Protein 1JOS (pdb70)

Foldseek 3Di:
DQVVVFVLCLVQLQVVQQPPDDDVQFAGKGWDGKGADPVNAEIETEIHTPHDPDPVSVVVSQVVCVVCQVVSQVSSCVVVVDPHRHRYHYHYDPDDDDPD

Structure (mmCIF, N/CA/C/O backbone):
data_1JOS
#
_entry.id   1JOS
#
_cell.length_a   46.230
_cell.length_b   48.090
_cell.length_c   57.960
_cell.angle_alpha   90.00
_cell.angle_beta   90.00
_cell.angle_gamma   90.00
#
_symmetry.space_group_name_H-M   'P 21 21 21'
#
loop_
_entity.id
_entity.type
_entity.pdbx_description
1 polymer 'RIBOSOME-BINDING FACTOR A'
2 water water
#
loop_
_atom_site.group_PDB
_atom_site.id
_atom_site.type_symbol
_atom_site.label_atom_id
_atom_site.label_alt_id
_atom_site.label_comp_id
_atom_site.label_asym_id
_atom_site.label_entity_id
_atom_site.label_seq_id
_atom_site.pdbx_PDB_ins_code
_atom_site.Cartn_x
_atom_site.Cartn_y
_atom_site.Cartn_z
_atom_site.occupancy
_atom_site.B_iso_or_equiv
_atom_site.auth_seq_id
_atom_site.auth_comp_id
_atom_site.auth_asym_id
_atom_site.auth_atom_id
_atom_site.pdbx_PDB_model_num
ATOM 1 N N . ARG A 1 7 ? 59.098 26.450 9.695 1.00 35.81 7 ARG A N 1
ATOM 2 C CA . ARG A 1 7 ? 58.232 27.655 9.815 1.00 36.97 7 ARG A CA 1
ATOM 3 C C . ARG A 1 7 ? 56.835 27.219 10.243 1.00 35.44 7 ARG A C 1
ATOM 4 O O . ARG A 1 7 ? 55.901 28.039 10.327 1.00 35.58 7 ARG A O 1
ATOM 12 N N . SER A 1 8 ? 56.690 25.921 10.503 1.00 33.95 8 SER A N 1
ATOM 13 C CA . SER A 1 8 ? 55.402 25.383 10.913 1.00 31.73 8 SER A CA 1
ATOM 14 C C . SER A 1 8 ? 55.040 25.874 12.299 1.00 29.32 8 SER A C 1
ATOM 15 O O . SER A 1 8 ? 53.884 25.848 12.681 1.00 30.44 8 SER A O 1
ATOM 18 N N . ASP A 1 9 ? 56.025 26.341 13.051 1.00 27.98 9 ASP A N 1
ATOM 19 C CA . ASP A 1 9 ? 55.765 26.833 14.406 1.00 25.16 9 ASP A CA 1
ATOM 20 C C . ASP A 1 9 ? 54.911 28.082 14.418 1.00 22.08 9 ASP A C 1
ATOM 21 O O . ASP A 1 9 ? 54.050 28.230 15.274 1.00 21.78 9 ASP A O 1
ATOM 26 N N . ARG A 1 10 ? 55.166 28.981 13.472 1.00 19.49 10 ARG A N 1
ATOM 27 C CA . ARG A 1 10 ? 54.425 30.223 13.396 1.00 17.22 10 ARG A CA 1
ATOM 28 C C . ARG A 1 10 ? 53.012 29.923 12.992 1.00 17.27 10 ARG A C 1
ATOM 29 O O . ARG A 1 10 ? 52.090 30.516 13.541 1.00 17.59 10 ARG A O 1
ATOM 37 N N . VAL A 1 11 ? 52.835 29.023 12.030 1.00 13.63 11 VAL A N 1
ATOM 38 C CA . VAL A 1 11 ? 51.472 28.690 11.597 1.00 15.48 11 VAL A CA 1
ATOM 39 C C . VAL A 1 11 ? 50.722 27.955 12.697 1.00 15.87 11 VAL A C 1
ATOM 40 O O . VAL A 1 11 ? 49.581 28.293 13.011 1.00 17.87 11 VAL A O 1
ATOM 44 N N . ALA A 1 12 ? 51.383 26.986 13.315 1.00 16.91 12 ALA A N 1
ATOM 45 C CA . ALA A 1 12 ? 50.764 26.244 14.410 1.00 15.26 12 ALA A CA 1
ATOM 46 C C . ALA A 1 12 ? 50.389 27.220 15.543 1.00 15.13 12 ALA A C 1
ATOM 47 O O . ALA A 1 12 ? 49.296 27.190 16.061 1.00 14.35 12 ALA A O 1
ATOM 49 N N . GLN A 1 13 ? 51.291 28.104 15.928 1.00 13.67 13 GLN A N 1
ATOM 50 C CA . GLN A 1 13 ? 50.986 29.074 16.983 1.00 15.50 13 GLN A CA 1
ATOM 51 C C . GLN A 1 13 ? 49.810 29.977 16.583 1.00 14.82 13 GLN A C 1
ATOM 52 O O . GLN A 1 13 ? 48.944 30.273 17.393 1.00 16.59 13 GLN A O 1
ATOM 58 N N . GLU A 1 14 ? 49.791 30.435 15.342 1.00 15.29 14 GLU A N 1
ATOM 59 C CA . GLU A 1 14 ? 48.695 31.296 14.878 1.00 13.93 14 GLU A CA 1
ATOM 60 C C . GLU A 1 14 ? 47.362 30.543 14.833 1.00 14.11 14 GLU A C 1
ATOM 61 O O . GLU A 1 14 ? 46.305 31.076 15.204 1.00 12.38 14 GLU A O 1
ATOM 67 N N . ILE A 1 15 ? 47.402 29.289 14.407 1.00 13.54 15 ILE A N 1
ATOM 68 C CA . ILE A 1 15 ? 46.180 28.518 14.319 1.00 10.86 15 ILE A CA 1
ATOM 69 C C . ILE A 1 15 ? 45.648 28.209 15.712 1.00 11.46 15 ILE A C 1
ATOM 70 O O . ILE A 1 15 ? 44.440 28.122 15.927 1.00 13.01 15 ILE A O 1
ATOM 75 N N . GLN A 1 16 ? 46.540 28.037 16.667 1.00 11.50 16 GLN A N 1
ATOM 76 C CA . GLN A 1 16 ? 46.093 27.705 18.001 1.00 12.29 16 GLN A CA 1
ATOM 77 C C . GLN A 1 16 ? 45.352 28.907 18.536 1.00 14.11 16 GLN A C 1
ATOM 78 O O . GLN A 1 16 ? 44.259 28.771 19.094 1.00 14.74 16 GLN A O 1
ATOM 84 N N . LYS A 1 17 ? 45.920 30.085 18.294 1.00 13.31 17 LYS A N 1
ATOM 85 C CA . LYS A 1 17 ? 45.307 31.321 18.752 1.00 15.23 17 LYS A CA 1
ATOM 86 C C . LYS A 1 17 ? 43.926 31.509 18.150 1.00 12.99 17 LYS A C 1
ATOM 87 O O . LYS A 1 17 ? 42.937 31.704 18.856 1.00 14.95 17 LYS A O 1
ATOM 93 N N . GLU A 1 18 ? 43.869 31.414 16.833 1.00 13.81 18 GLU A N 1
ATOM 94 C CA . GLU A 1 18 ? 42.637 31.655 16.093 1.00 13.57 18 GLU A CA 1
ATOM 95 C C . GLU A 1 18 ? 41.601 30.578 16.149 1.00 13.89 18 GLU A C 1
ATOM 96 O O . GLU A 1 18 ? 40.406 30.891 16.192 1.00 11.72 18 GLU A O 1
ATOM 102 N N . ILE A 1 19 ? 42.021 29.313 16.146 1.00 12.81 19 ILE A N 1
ATOM 103 C CA . ILE A 1 19 ? 41.016 28.260 16.211 1.00 12.00 19 ILE A CA 1
ATOM 104 C C . ILE A 1 19 ? 40.366 28.188 17.608 1.00 11.98 19 ILE A C 1
ATOM 105 O O . ILE A 1 19 ? 39.221 27.776 17.754 1.00 13.65 19 ILE A O 1
ATOM 110 N N . ALA A 1 20 ? 41.072 28.657 18.625 1.00 13.65 20 ALA A N 1
ATOM 111 C CA . ALA A 1 20 ? 40.557 28.709 19.998 1.00 12.91 20 ALA A CA 1
ATOM 112 C C . ALA A 1 20 ? 39.318 29.601 20.017 1.00 12.29 20 ALA A C 1
ATOM 113 O O . ALA A 1 20 ? 38.263 29.230 20.545 1.00 11.95 20 ALA A O 1
ATOM 115 N N . VAL A 1 21 ? 39.467 30.790 19.450 1.00 12.58 21 VAL A N 1
ATOM 116 C CA . VAL A 1 21 ? 38.385 31.769 19.365 1.00 12.33 21 VAL A CA 1
ATOM 117 C C . VAL A 1 21 ? 37.156 31.255 18.612 1.00 11.61 21 VAL A C 1
ATOM 118 O O . VAL A 1 21 ? 36.039 31.450 19.059 1.00 10.55 21 VAL A O 1
ATOM 122 N N . ILE A 1 22 ? 37.392 30.612 17.477 1.00 11.07 22 ILE A N 1
ATOM 123 C CA . ILE A 1 22 ? 36.355 30.059 16.608 1.00 10.21 22 ILE A CA 1
A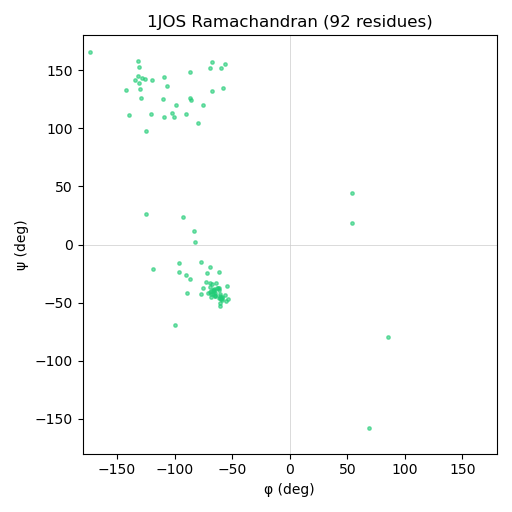TOM 124 C C . ILE A 1 22 ? 35.624 28.950 17.329 1.00 10.83 22 ILE A C 1
ATOM 125 O O . ILE A 1 22 ? 34.402 28.877 17.303 1.00 12.63 22 ILE A O 1
ATOM 130 N N . LEU A 1 23 ? 36.379 28.088 17.986 1.00 11.52 23 LEU A N 1
ATOM 131 C CA . LEU A 1 23 ? 35.753 26.961 18.676 1.00 12.57 23 LEU A CA 1
ATOM 132 C C . LEU A 1 23 ? 34.915 27.382 19.852 1.00 13.02 23 LEU A C 1
ATOM 133 O O . LEU A 1 23 ? 33.905 26.748 20.147 1.00 15.70 23 LEU A O 1
ATOM 138 N N . GLN A 1 24 ? 35.325 28.443 20.538 1.00 15.76 24 GLN A N 1
ATOM 139 C CA . GLN A 1 24 ? 34.577 28.924 21.693 1.00 16.74 24 GLN A CA 1
ATOM 140 C C . GLN A 1 24 ? 33.282 29.595 21.283 1.00 17.44 24 GLN A C 1
ATOM 141 O O . GLN A 1 24 ? 32.276 29.563 21.992 1.00 17.36 24 GLN A O 1
ATOM 147 N N . ARG A 1 25 ? 33.321 30.218 20.121 1.00 17.59 25 ARG A N 1
ATOM 148 C CA . ARG A 1 25 ? 32.156 30.922 19.620 1.00 18.82 25 ARG A CA 1
ATOM 149 C C . ARG A 1 25 ? 31.225 30.053 18.795 1.00 18.66 25 ARG A C 1
ATOM 150 O O . ARG A 1 25 ? 29.998 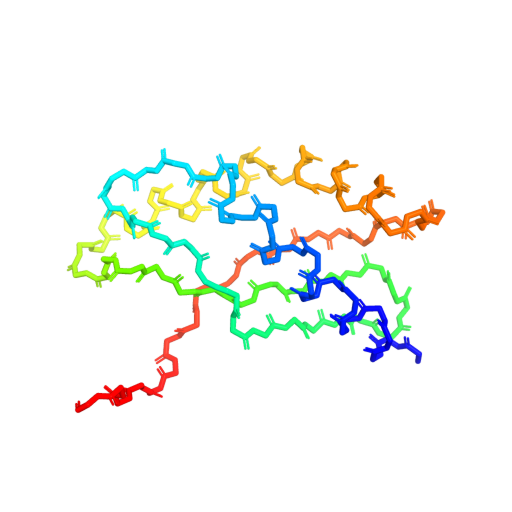30.131 18.942 1.00 18.50 25 ARG A O 1
ATOM 158 N N . GLU A 1 26 ? 31.789 29.206 17.945 1.00 15.53 26 GLU A N 1
ATOM 159 C CA . GLU A 1 26 ? 30.932 28.440 17.048 1.00 15.48 26 GLU A CA 1
ATOM 160 C C . GLU A 1 26 ? 30.362 27.131 17.534 1.00 15.45 26 GLU A C 1
ATOM 161 O O . GLU A 1 26 ? 29.279 26.736 17.094 1.00 15.37 26 GLU A O 1
ATOM 167 N N . VAL A 1 27 ? 31.079 26.450 18.415 1.00 14.19 27 VAL A N 1
ATOM 168 C CA . VAL A 1 27 ? 30.611 25.158 18.863 1.00 15.93 27 VAL A CA 1
ATOM 169 C C . VAL A 1 27 ? 29.738 25.318 20.072 1.00 17.01 27 VAL A C 1
ATOM 170 O O . VAL A 1 27 ? 30.206 25.696 21.126 1.00 17.55 27 VAL A O 1
ATOM 174 N N . LYS A 1 28 ? 28.455 25.026 19.905 1.00 19.19 28 LYS A N 1
ATOM 175 C CA . LYS A 1 28 ? 27.521 25.109 20.998 1.00 20.20 28 LYS A CA 1
ATOM 176 C C . LYS A 1 28 ? 26.820 23.755 21.139 1.00 20.78 28 LYS A C 1
ATOM 177 O O . LYS A 1 28 ? 25.863 23.456 20.422 1.00 19.27 28 LYS A O 1
ATOM 183 N N . ASP A 1 29 ? 27.308 22.942 22.066 1.00 19.35 29 ASP A N 1
ATOM 184 C CA . ASP A 1 29 ? 26.715 21.640 22.353 1.00 18.16 29 ASP A CA 1
ATOM 185 C C . ASP A 1 29 ? 26.776 21.513 23.882 1.00 18.81 29 ASP A C 1
ATOM 186 O O . ASP A 1 29 ? 27.861 21.443 24.460 1.00 18.31 29 ASP A O 1
ATOM 191 N N . PRO A 1 30 ? 25.614 21.533 24.559 1.00 16.88 30 PRO A N 1
ATOM 192 C CA . PRO A 1 30 ? 25.561 21.420 26.017 1.00 15.38 30 PRO A CA 1
ATOM 193 C C . PRO A 1 30 ? 26.106 20.138 26.584 1.00 13.56 30 PRO A C 1
ATOM 194 O O . PRO A 1 30 ? 26.475 20.097 27.786 1.00 11.96 30 PRO A O 1
ATOM 198 N N . ARG A 1 31 ? 26.129 19.069 25.775 1.00 10.42 31 ARG A N 1
ATOM 199 C CA . ARG A 1 31 ? 26.688 17.844 26.328 1.00 10.56 31 ARG A CA 1
ATOM 200 C C . ARG A 1 31 ? 28.197 17.850 26.381 1.00 10.51 31 ARG A C 1
ATOM 201 O O . ARG A 1 31 ? 28.790 16.982 27.010 1.00 12.15 31 ARG A O 1
ATOM 209 N N . ILE A 1 32 ? 28.832 18.762 25.686 1.00 9.70 32 ILE A N 1
ATOM 210 C CA . ILE A 1 32 ? 30.298 18.768 25.779 1.00 8.51 32 ILE A CA 1
ATOM 211 C C . ILE A 1 32 ? 30.812 20.082 26.356 1.00 8.99 32 ILE A C 1
ATOM 212 O O . ILE A 1 32 ? 31.900 20.164 26.900 1.00 8.89 32 ILE A O 1
ATOM 217 N N . GLY A 1 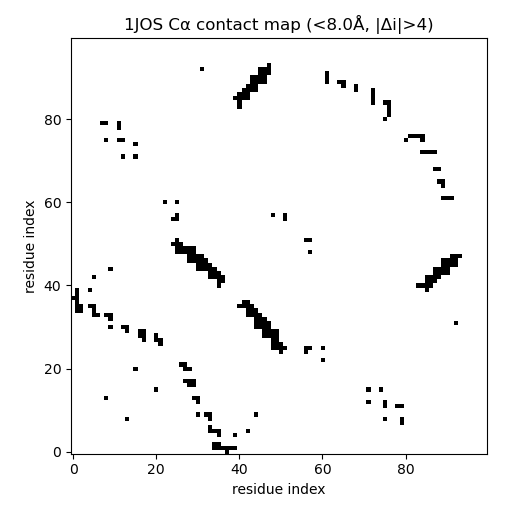33 ? 30.001 21.119 26.267 1.00 9.32 33 GLY A N 1
ATOM 218 C CA . GLY A 1 33 ? 30.434 22.384 26.791 1.00 9.44 33 GLY A CA 1
ATOM 219 C C . GLY A 1 33 ? 31.559 23.012 25.996 1.00 10.71 33 GLY A C 1
ATOM 220 O O . GLY A 1 33 ? 31.756 22.685 24.818 1.00 12.41 33 GLY A O 1
ATOM 221 N N . MET A 1 34 ? 32.306 23.903 26.633 1.00 11.40 34 MET A N 1
ATOM 222 C CA . MET A 1 34 ? 33.370 24.589 25.944 1.00 11.45 34 MET A CA 1
ATOM 223 C C . MET A 1 34 ? 34.384 23.655 25.373 1.00 9.94 34 MET A C 1
ATOM 224 O O . MET A 1 34 ? 34.820 22.720 26.047 1.00 8.88 34 MET A O 1
ATOM 229 N N . VAL A 1 35 ? 34.756 23.921 24.130 1.00 8.55 35 VAL A N 1
ATOM 230 C CA . VAL A 1 35 ? 35.786 23.123 23.478 1.00 8.91 35 VAL A CA 1
ATOM 231 C C . VAL A 1 35 ? 37.070 23.942 23.625 1.00 11.10 35 VAL A C 1
ATOM 232 O O . VAL A 1 35 ? 37.153 25.087 23.202 1.00 10.52 35 VAL A O 1
ATOM 236 N N . THR A 1 36 ? 38.048 23.348 24.290 1.00 10.24 36 THR A N 1
ATOM 237 C CA . THR A 1 36 ? 39.325 23.981 24.537 1.00 10.90 36 THR A CA 1
ATOM 238 C C . THR A 1 36 ? 40.398 23.411 23.634 1.00 10.26 36 THR A C 1
ATOM 239 O O . THR A 1 36 ? 40.388 22.224 23.332 1.00 9.86 36 THR A O 1
ATOM 243 N N A VAL A 1 37 ? 41.329 24.255 23.190 0.50 9.95 37 VAL A N 1
ATOM 244 N N B VAL A 1 37 ? 41.334 24.255 23.201 0.50 9.41 37 VAL A N 1
ATOM 245 C CA A VAL A 1 37 ? 42.387 23.771 22.309 0.50 10.04 37 VAL A CA 1
ATOM 246 C CA B VAL A 1 37 ? 42.393 23.786 22.315 0.50 9.03 37 VAL A CA 1
ATOM 247 C C A VAL A 1 37 ? 43.638 23.624 23.130 0.50 10.59 37 VAL A C 1
ATOM 248 C C B VAL A 1 37 ? 43.633 23.622 23.144 0.50 10.05 37 VAL A C 1
ATOM 249 O O A VAL A 1 37 ? 44.125 24.597 23.683 0.50 11.08 37 VAL A O 1
ATOM 250 O O B VAL A 1 37 ? 44.115 24.589 23.710 0.50 10.60 37 VAL A O 1
ATOM 257 N N . SER A 1 38 ? 44.156 22.403 23.232 1.00 10.12 38 SER A N 1
ATOM 258 C CA . SER A 1 38 ? 45.342 22.192 24.043 1.00 11.78 38 SER A CA 1
ATOM 259 C C . SER A 1 38 ? 46.650 22.354 23.351 1.00 13.50 38 SER A C 1
ATOM 260 O O . SER A 1 38 ? 47.658 22.659 23.993 1.00 14.35 38 SER A O 1
ATOM 263 N N . ASP A 1 39 ? 46.638 22.139 22.045 1.00 13.13 39 ASP A N 1
ATOM 264 C CA . ASP A 1 39 ? 47.835 22.276 21.236 1.00 11.51 39 ASP A CA 1
ATOM 265 C C . ASP A 1 39 ? 47.483 22.117 19.773 1.00 10.04 39 ASP A C 1
ATOM 266 O O . ASP A 1 39 ? 46.385 21.689 19.425 1.00 8.93 39 ASP A O 1
ATOM 271 N N . VAL A 1 40 ? 48.430 22.517 18.920 1.00 10.15 40 VAL A N 1
ATOM 272 C CA . VAL A 1 40 ? 48.295 22.424 17.491 1.00 9.44 40 VAL A CA 1
ATOM 273 C C . VAL A 1 40 ? 49.657 22.053 16.940 1.00 10.56 40 VAL A C 1
ATOM 274 O O . VAL A 1 40 ? 50.675 22.614 17.374 1.00 11.89 40 VAL A O 1
ATOM 278 N N . GLU A 1 41 ? 49.663 21.070 16.052 1.00 10.26 41 GLU A N 1
ATOM 279 C CA . GLU A 1 41 ? 50.880 20.647 15.383 1.00 12.41 41 GLU A CA 1
ATOM 280 C C . GLU A 1 41 ? 50.635 20.859 13.906 1.00 12.03 41 GLU A C 1
ATOM 281 O O . GLU A 1 41 ? 49.533 20.646 13.412 1.00 11.95 41 GLU A O 1
ATOM 287 N N . VAL A 1 42 ? 51.649 21.313 13.186 1.00 12.06 42 VAL A N 1
ATOM 288 C CA . VAL A 1 42 ? 51.478 21.547 11.755 1.00 12.92 42 VAL A CA 1
ATOM 289 C C . VAL A 1 42 ? 52.658 20.865 11.104 1.00 14.63 42 VAL A C 1
ATOM 290 O O . VAL A 1 42 ? 53.766 20.963 11.615 1.00 14.44 42 VAL A O 1
ATOM 294 N N . SER A 1 43 ? 52.407 20.197 9.982 1.00 16.17 43 SER A N 1
ATOM 295 C CA . SER A 1 43 ? 53.447 19.475 9.244 1.00 18.19 43 SER A CA 1
ATOM 296 C C . SER A 1 43 ? 54.474 20.445 8.627 1.00 19.36 43 SER A C 1
ATOM 297 O O . SER A 1 43 ? 54.160 21.614 8.431 1.00 18.39 43 SER A O 1
ATOM 300 N N . SER A 1 44 ? 55.696 19.969 8.344 1.00 20.61 44 SER A N 1
ATOM 301 C CA . SER A 1 44 ? 56.765 20.823 7.762 1.00 21.40 44 SER A CA 1
ATOM 302 C C . SER A 1 44 ? 56.357 21.525 6.483 1.00 21.02 44 SER A C 1
ATOM 303 O O . SER A 1 44 ? 56.752 22.681 6.255 1.00 23.38 44 SER A O 1
ATOM 306 N N . ASP A 1 45 ? 55.554 20.857 5.666 1.00 21.86 45 ASP A N 1
ATOM 307 C CA . ASP A 1 45 ? 55.064 21.448 4.412 1.00 21.90 45 ASP A CA 1
ATOM 308 C C . ASP A 1 45 ? 53.829 22.356 4.590 1.00 21.34 45 ASP A C 1
ATOM 309 O O . ASP A 1 45 ? 53.182 22.756 3.606 1.00 20.96 45 ASP A O 1
ATOM 314 N N . LEU A 1 46 ? 53.515 22.675 5.848 1.00 19.53 46 LEU A N 1
ATOM 315 C CA . LEU A 1 46 ? 52.384 23.554 6.200 1.00 18.07 46 LEU A CA 1
ATOM 316 C C . LEU A 1 46 ? 51.050 23.110 5.606 1.00 18.60 46 LEU A C 1
ATOM 317 O O . LEU A 1 46 ? 50.088 23.875 5.556 1.00 17.04 46 LEU A O 1
ATOM 322 N N . SER A 1 47 ? 50.993 21.853 5.194 1.00 18.17 47 SER A N 1
ATOM 323 C CA . SER A 1 47 ? 49.796 21.315 4.554 1.00 19.25 47 SER A CA 1
ATOM 324 C C . SER A 1 47 ? 48.757 20.693 5.482 1.00 18.07 47 SER A C 1
ATOM 325 O O . SER A 1 47 ? 47.566 20.640 5.141 1.00 17.52 47 SER A O 1
ATOM 328 N N . TYR A 1 48 ? 49.194 20.202 6.635 1.00 16.51 48 TYR A N 1
ATOM 329 C CA . TYR A 1 48 ? 48.253 19.522 7.534 1.00 14.86 48 TYR A CA 1
ATOM 330 C C . TYR A 1 48 ? 48.376 20.030 8.953 1.00 13.07 48 TYR A C 1
ATOM 331 O O . TYR A 1 48 ? 49.467 20.356 9.415 1.00 13.10 48 TYR A O 1
ATOM 340 N N . ALA A 1 49 ? 47.251 20.085 9.663 1.00 10.96 49 ALA A N 1
ATOM 341 C CA . ALA A 1 49 ? 47.337 20.494 11.038 1.00 10.12 49 ALA A CA 1
ATOM 342 C C . ALA A 1 49 ? 46.526 19.567 11.886 1.00 10.00 49 ALA A C 1
ATOM 343 O O . ALA A 1 49 ? 45.442 19.147 11.479 1.00 12.79 49 ALA A O 1
ATOM 345 N N . LYS A 1 50 ? 47.053 19.267 13.077 1.00 10.48 50 LYS A N 1
ATOM 346 C CA . LYS A 1 50 ? 46.386 18.404 14.053 1.00 8.78 50 LYS A CA 1
ATOM 347 C C . LYS A 1 50 ? 45.970 19.311 15.165 1.00 9.09 50 LYS A C 1
ATOM 348 O O . LYS A 1 50 ? 46.802 20.000 15.720 1.00 9.99 50 LYS A O 1
ATOM 354 N N . ILE A 1 51 ? 44.678 19.287 15.505 1.00 5.90 51 ILE A N 1
ATOM 355 C CA . ILE A 1 51 ? 44.146 20.157 16.542 1.00 6.67 51 ILE A CA 1
ATOM 356 C C . ILE A 1 51 ? 43.794 19.288 17.755 1.00 6.66 51 ILE A C 1
ATOM 357 O O . ILE A 1 51 ? 42.857 18.534 17.671 1.00 8.17 51 ILE A O 1
ATOM 362 N N . PHE A 1 52 ? 44.560 19.404 18.855 1.00 6.31 52 PHE A N 1
ATOM 363 C CA . PHE A 1 52 ? 44.302 18.626 20.077 1.00 6.87 52 PHE A CA 1
ATOM 364 C C . PHE A 1 52 ? 43.303 19.410 20.887 1.00 7.88 52 PHE A C 1
ATOM 365 O O . PHE A 1 52 ? 43.515 20.574 21.175 1.00 8.38 52 PHE A O 1
ATOM 373 N N . VAL A 1 53 ? 42.201 18.761 21.255 1.00 6.72 53 VAL A N 1
ATOM 374 C CA . VAL A 1 53 ? 41.173 19.436 22.012 1.00 7.44 53 VAL A CA 1
ATOM 375 C C . VAL A 1 53 ? 40.680 18.684 23.233 1.00 5.51 53 VAL A C 1
ATOM 376 O O . VAL A 1 53 ? 40.880 17.469 23.378 1.00 5.08 53 VAL A O 1
ATOM 380 N N . THR A 1 54 ? 40.116 19.431 24.164 1.00 6.04 54 THR A N 1
ATOM 381 C CA . THR A 1 54 ? 39.432 18.797 25.286 1.00 6.22 54 THR A CA 1
ATOM 382 C C . THR A 1 54 ? 38.057 19.472 25.419 1.00 7.32 54 THR A C 1
ATOM 383 O O . THR A 1 54 ? 37.860 20.629 24.975 1.00 8.50 54 THR A O 1
ATOM 387 N N . PHE A 1 55 ? 37.097 18.732 25.957 1.00 8.28 55 PHE A N 1
ATOM 388 C CA . PHE A 1 55 ? 35.733 19.246 26.188 1.00 7.34 55 PHE A CA 1
ATOM 389 C C . PHE A 1 55 ? 35.496 19.422 27.698 1.00 10.18 55 PHE A C 1
ATOM 390 O O . PHE A 1 55 ? 35.950 18.599 28.537 1.00 9.85 55 PHE A O 1
ATOM 398 N N . LEU A 1 56 ? 34.751 20.462 28.057 1.00 7.61 56 LEU A N 1
ATOM 399 C CA . LEU A 1 56 ? 34.464 20.696 29.462 1.00 8.26 56 LEU A CA 1
ATOM 400 C C . LEU A 1 56 ? 33.785 19.460 30.117 1.00 7.36 56 LEU A C 1
ATOM 401 O O . LEU A 1 56 ? 34.130 19.097 31.239 1.00 8.67 56 LEU A O 1
ATOM 406 N N . PHE A 1 57 ? 32.818 18.842 29.443 1.00 7.84 57 PHE A N 1
ATOM 407 C CA . PHE A 1 57 ? 32.163 17.652 30.001 1.00 8.07 57 PHE A CA 1
ATOM 408 C C . PHE A 1 57 ? 32.763 16.459 29.277 1.00 8.95 57 PHE A C 1
ATOM 409 O O . PHE A 1 57 ? 32.552 16.279 28.086 1.00 8.70 57 PHE A O 1
ATOM 417 N N . ASP A 1 58 ? 33.516 15.630 30.014 1.00 10.06 58 ASP A N 1
ATOM 418 C CA . ASP A 1 58 ? 34.213 14.482 29.417 1.00 9.97 58 ASP A CA 1
ATOM 419 C C . ASP A 1 58 ? 33.903 13.144 30.063 1.00 9.55 58 ASP A C 1
ATOM 420 O O . ASP A 1 58 ? 34.728 12.234 29.992 1.00 12.60 58 ASP A O 1
ATOM 425 N N . HIS A 1 59 ? 32.729 13.016 30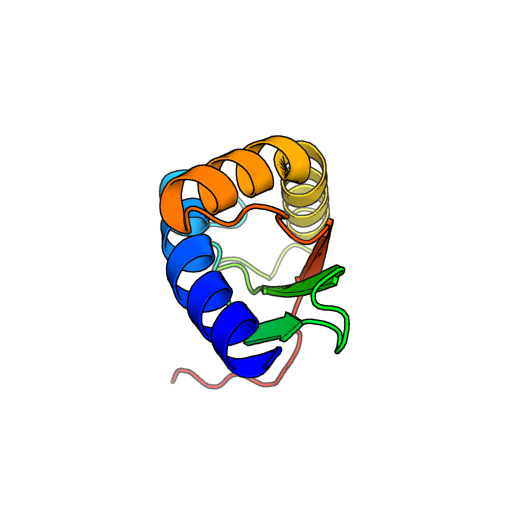.672 1.00 10.13 59 HIS A N 1
ATOM 426 C CA . HIS A 1 59 ? 32.372 11.798 31.375 1.00 10.54 59 HIS A CA 1
ATOM 427 C C . HIS A 1 59 ? 31.541 10.816 30.564 1.00 11.38 59 HIS A C 1
ATOM 428 O O . HIS A 1 59 ? 31.509 9.632 30.872 1.00 15.20 59 HIS A O 1
ATOM 435 N N . ASP A 1 60 ? 30.843 11.318 29.559 1.00 10.84 60 ASP A N 1
ATOM 436 C CA . ASP A 1 60 ? 29.992 10.500 28.677 1.00 10.70 60 ASP A CA 1
ATOM 437 C C . ASP A 1 60 ? 30.755 10.254 27.384 1.00 11.33 60 ASP A C 1
ATOM 438 O O . ASP A 1 60 ? 30.921 11.188 26.562 1.00 9.68 60 ASP A O 1
ATOM 443 N N . GLU A 1 61 ? 31.180 8.999 27.196 1.00 10.21 61 GLU A N 1
ATOM 444 C CA . GLU A 1 61 ? 31.969 8.589 26.038 1.00 13.80 61 GLU A CA 1
ATOM 445 C C . GLU A 1 61 ? 31.214 8.744 24.721 1.00 11.54 61 GLU A C 1
ATOM 446 O O . GLU A 1 61 ? 31.828 9.066 23.694 1.00 12.25 61 GLU A O 1
ATOM 452 N N A MET A 1 62 ? 29.896 8.536 24.740 0.50 11.03 62 MET A N 1
ATOM 453 N N B MET A 1 62 ? 29.897 8.549 24.729 0.50 11.53 62 MET A N 1
ATOM 454 C CA A MET A 1 62 ? 29.124 8.691 23.510 0.50 11.55 62 MET A CA 1
ATOM 455 C CA B MET A 1 62 ? 29.155 8.710 23.485 0.50 12.32 62 MET A CA 1
ATOM 456 C C A MET A 1 62 ? 29.004 10.170 23.139 0.50 9.98 62 MET A C 1
ATOM 457 C C B MET A 1 62 ? 29.018 10.185 23.129 0.50 10.54 62 MET A C 1
ATOM 458 O O A MET A 1 62 ? 28.975 10.521 21.963 0.50 12.06 62 MET A O 1
ATOM 459 O O B MET A 1 62 ? 28.981 10.549 21.957 0.50 12.46 62 MET A O 1
ATOM 468 N N . ALA A 1 63 ? 28.975 11.039 24.144 1.00 11.22 63 ALA A N 1
ATOM 469 C CA . ALA A 1 63 ? 28.843 12.493 23.920 1.00 7.72 63 AL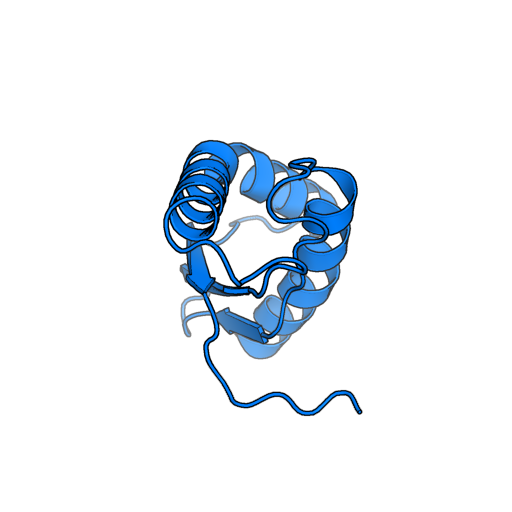A A CA 1
ATOM 470 C C . ALA A 1 63 ? 30.131 13.009 23.347 1.00 8.11 63 ALA A C 1
ATOM 471 O O . ALA A 1 63 ? 30.113 13.833 22.424 1.00 7.40 63 ALA A O 1
ATOM 473 N N . ILE A 1 64 ? 31.251 12.508 23.874 1.00 6.96 64 ILE A N 1
ATOM 474 C CA . ILE A 1 64 ? 32.534 12.910 23.351 1.00 8.05 64 ILE A CA 1
ATOM 475 C C . ILE A 1 64 ? 32.617 12.516 21.860 1.00 9.87 64 ILE A C 1
ATOM 476 O O . ILE A 1 64 ? 33.016 13.309 21.012 1.00 7.81 64 ILE A O 1
ATOM 481 N N . GLU A 1 65 ? 32.212 11.291 21.531 1.00 9.20 65 GLU A N 1
ATOM 482 C CA . GLU A 1 65 ? 32.263 10.890 20.134 1.00 11.00 65 GLU A CA 1
ATOM 483 C C . GLU A 1 65 ? 31.418 11.801 19.239 1.00 11.58 65 GLU A C 1
ATOM 484 O O . GLU A 1 65 ? 31.863 12.222 18.178 1.00 11.30 65 GLU A O 1
ATOM 490 N N . GLN A 1 66 ? 30.195 12.108 19.657 1.00 10.88 66 GLN A N 1
ATOM 491 C CA . GLN A 1 66 ? 29.298 12.962 18.894 1.00 12.33 66 GLN A CA 1
ATOM 492 C C . GLN A 1 66 ? 29.939 14.338 18.755 1.00 12.43 66 GLN A C 1
ATOM 493 O O . GLN A 1 66 ? 29.878 14.973 17.703 1.00 11.45 66 GLN A O 1
ATOM 499 N N . GLY A 1 67 ? 30.582 14.809 19.809 1.00 11.35 67 GLY A N 1
ATOM 500 C CA . GLY A 1 67 ? 31.212 16.104 19.699 1.00 9.97 67 GLY A CA 1
ATOM 501 C C . GLY A 1 67 ? 32.333 16.016 18.667 1.00 9.80 67 GLY A C 1
ATOM 502 O O . GLY A 1 67 ? 32.436 16.914 17.848 1.00 7.56 67 GLY A O 1
ATOM 503 N N . MET A 1 68 ? 33.159 14.965 18.681 1.00 8.60 68 MET A N 1
ATOM 504 C CA . MET A 1 68 ? 34.256 14.826 17.685 1.00 10.54 68 MET A CA 1
ATOM 505 C C . MET A 1 68 ? 33.696 14.672 16.238 1.00 11.02 68 MET A C 1
ATOM 506 O O . MET A 1 68 ? 34.302 15.125 15.285 1.00 10.40 68 MET A O 1
ATOM 511 N N . LYS A 1 69 ? 32.542 14.031 16.079 1.00 10.37 69 LYS A N 1
ATOM 512 C CA . LYS A 1 69 ? 31.918 13.936 14.753 1.00 11.79 69 LYS A CA 1
ATOM 513 C C . LYS A 1 69 ? 31.404 15.310 14.315 1.00 10.58 69 LYS A C 1
ATOM 514 O O . LYS A 1 69 ? 31.448 15.632 13.138 1.00 11.19 69 LYS A O 1
ATOM 520 N N . GLY A 1 70 ? 30.896 16.103 15.253 1.00 10.86 70 GLY A N 1
ATOM 521 C CA . GLY A 1 70 ? 30.376 17.439 14.934 1.00 8.88 70 GLY A CA 1
ATOM 522 C C . GLY A 1 70 ? 31.521 18.307 14.483 1.00 11.41 70 GLY A C 1
ATOM 523 O O . GLY A 1 70 ? 31.355 19.113 13.561 1.00 9.42 70 GLY A O 1
ATOM 524 N N . LEU A 1 71 ? 32.676 18.139 15.138 1.00 9.35 71 LEU A N 1
ATOM 525 C CA . LEU A 1 71 ? 33.885 18.882 14.776 1.00 10.09 71 LEU A CA 1
ATOM 526 C C . LEU A 1 71 ? 34.384 18.511 13.386 1.00 11.65 71 LEU A C 1
ATOM 527 O O . LEU A 1 71 ? 34.778 19.397 12.627 1.00 11.98 71 LEU A O 1
ATOM 532 N N . GLU A 1 72 ? 34.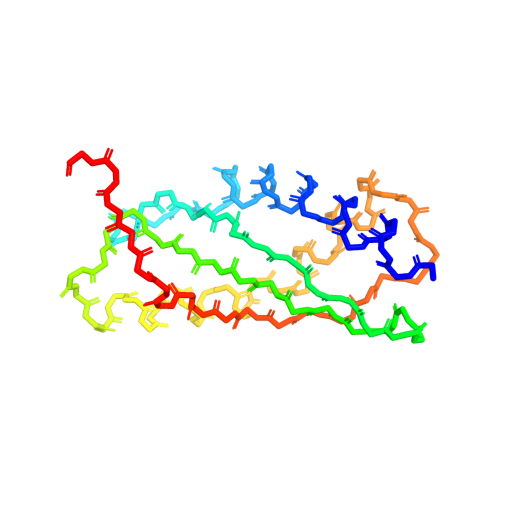361 17.223 13.033 1.00 9.41 72 GLU A N 1
ATOM 533 C CA . GLU A 1 72 ? 34.742 16.867 11.685 1.00 12.52 72 GLU A CA 1
ATOM 534 C C . GLU A 1 72 ? 33.746 17.329 10.651 1.00 12.37 72 GLU A C 1
ATOM 535 O O . GLU A 1 72 ? 34.118 17.754 9.567 1.00 13.25 72 GLU A O 1
ATOM 541 N N . LYS A 1 73 ? 32.462 17.205 10.959 1.00 12.24 73 LYS A N 1
ATOM 542 C CA . LYS A 1 73 ? 31.464 17.659 10.011 1.00 13.85 73 LYS A CA 1
ATOM 543 C C . LYS A 1 73 ? 31.622 19.160 9.760 1.00 12.16 73 LYS A C 1
ATOM 544 O O . LYS A 1 73 ? 31.444 19.585 8.656 1.00 10.58 73 LYS A O 1
ATOM 550 N N . ALA A 1 74 ? 31.964 19.919 10.803 1.00 10.84 74 ALA A N 1
ATOM 551 C CA . ALA A 1 74 ? 32.181 21.369 10.749 1.00 9.99 74 ALA A CA 1
ATOM 552 C C . ALA A 1 74 ? 33.564 21.810 10.263 1.00 9.33 74 ALA A C 1
ATOM 553 O O . ALA A 1 74 ? 33.816 23.011 10.184 1.00 13.53 74 ALA A O 1
ATOM 555 N N . SER A 1 75 ? 34.428 20.890 9.888 1.00 8.13 75 SER A N 1
ATOM 556 C CA . SER A 1 75 ? 35.807 21.238 9.515 1.00 8.54 75 SER A CA 1
ATOM 557 C C . SER A 1 75 ? 35.922 22.172 8.312 1.00 8.61 75 SER A C 1
ATOM 558 O O . SER A 1 75 ? 36.638 23.136 8.411 1.00 10.74 75 SER A O 1
ATOM 561 N N . PRO A 1 76 ? 35.186 21.935 7.197 1.00 11.43 76 PRO A N 1
ATOM 562 C CA . PRO A 1 76 ? 35.290 22.855 6.035 1.00 9.43 76 PRO A CA 1
ATOM 563 C C . PRO A 1 76 ? 34.975 24.301 6.500 1.00 10.61 76 PRO A C 1
ATOM 564 O O . PRO A 1 76 ? 35.737 25.216 6.192 1.00 10.22 76 PRO A O 1
ATOM 568 N N . TYR A 1 77 ? 33.876 24.500 7.240 1.00 9.72 77 TYR A N 1
ATOM 569 C CA . TYR A 1 77 ? 33.482 25.837 7.746 1.00 9.89 77 TYR A CA 1
ATOM 570 C C . TYR A 1 77 ? 34.555 26.418 8.666 1.00 11.36 77 TYR A C 1
ATOM 571 O O . TYR A 1 77 ? 34.912 27.594 8.580 1.00 8.95 77 TYR A O 1
ATOM 580 N N . ILE A 1 78 ? 35.071 25.603 9.550 1.00 10.90 78 ILE A N 1
ATOM 581 C CA . ILE A 1 78 ? 36.134 26.078 10.444 1.00 10.88 78 ILE A CA 1
ATOM 582 C C . ILE A 1 78 ? 37.397 26.508 9.662 1.00 11.40 78 ILE A C 1
ATOM 583 O O . ILE A 1 78 ? 38.067 27.479 10.059 1.00 9.58 78 ILE A O 1
ATOM 588 N N . ARG A 1 79 ? 37.735 25.779 8.581 1.00 9.72 79 ARG A N 1
ATOM 589 C CA . ARG A 1 79 ? 38.908 26.126 7.724 1.00 8.92 79 ARG A CA 1
ATOM 590 C C . ARG A 1 79 ? 38.636 27.454 7.042 1.00 9.53 79 ARG A C 1
ATOM 591 O O . ARG A 1 79 ? 39.506 28.306 6.958 1.00 8.96 79 ARG A O 1
ATOM 599 N N . SER A 1 80 ? 37.403 27.660 6.618 1.00 7.12 80 SER A N 1
ATOM 600 C CA . SER A 1 80 ? 37.046 28.919 5.985 1.00 6.93 80 SER A CA 1
ATOM 601 C C . SER A 1 80 ? 37.209 30.105 6.965 1.00 7.01 80 SER A C 1
ATOM 602 O O . SER A 1 80 ? 37.636 31.200 6.565 1.00 8.63 80 SER A O 1
ATOM 605 N N . LEU A 1 81 ? 36.876 29.904 8.243 1.00 7.68 81 LEU A N 1
ATOM 606 C CA . LEU A 1 81 ? 37.008 30.966 9.243 1.00 7.75 81 LEU A CA 1
ATOM 607 C C . LEU A 1 81 ? 38.500 31.203 9.524 1.00 8.97 81 LEU A C 1
ATOM 608 O O . LEU A 1 81 ? 38.937 32.352 9.684 1.00 9.35 81 LEU A O 1
ATOM 613 N N . LEU A 1 82 ? 39.274 30.127 9.622 1.00 8.19 82 LEU A N 1
ATOM 614 C CA . LEU A 1 82 ? 40.716 30.296 9.840 1.00 8.35 82 LEU A CA 1
ATOM 615 C C . LEU A 1 82 ? 41.282 31.113 8.697 1.00 12.25 82 LEU A C 1
ATOM 616 O O . LEU A 1 82 ? 42.081 32.010 8.922 1.00 13.40 82 LEU A O 1
ATOM 621 N N . GLY A 1 83 ? 40.913 30.733 7.474 1.00 11.92 83 GLY A N 1
ATOM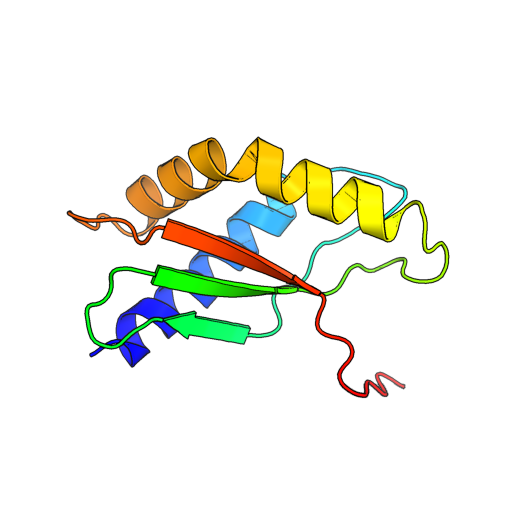 622 C CA . GLY A 1 83 ? 41.400 31.417 6.290 1.00 14.35 83 GLY A CA 1
ATOM 623 C C . GLY A 1 83 ? 41.122 32.901 6.390 1.00 13.00 83 GLY A C 1
ATOM 624 O O . GLY A 1 83 ? 41.995 33.707 6.124 1.00 13.53 83 GLY A O 1
ATOM 625 N N . LYS A 1 84 ? 39.906 33.256 6.776 1.00 12.33 84 LYS A N 1
ATOM 626 C CA . LYS A 1 84 ? 39.545 34.663 6.911 1.00 14.25 84 LYS A CA 1
ATOM 627 C C . LYS A 1 84 ? 40.348 35.342 8.034 1.00 13.53 84 LYS A C 1
ATOM 628 O O . LYS A 1 84 ? 40.864 36.471 7.867 1.00 15.63 84 LYS A O 1
ATOM 634 N N . ALA A 1 85 ? 40.487 34.656 9.171 1.00 13.36 85 ALA A N 1
ATOM 635 C CA . ALA A 1 85 ? 41.217 35.193 10.326 1.00 10.76 85 ALA A CA 1
ATOM 636 C C . ALA A 1 85 ? 42.708 35.337 10.118 1.00 11.55 85 ALA A C 1
ATOM 637 O O . ALA A 1 85 ? 43.310 36.321 10.536 1.00 11.23 85 ALA A O 1
ATOM 639 N N . MET A 1 86 ? 43.304 34.359 9.446 1.00 10.76 86 MET A N 1
ATOM 640 C CA . MET A 1 86 ? 44.744 34.353 9.234 1.00 10.65 86 MET A CA 1
ATOM 641 C C . MET A 1 86 ? 45.195 34.920 7.905 1.00 10.43 86 MET A C 1
ATOM 642 O O . MET A 1 86 ? 46.377 35.202 7.716 1.00 10.57 86 MET A O 1
ATOM 647 N N . ARG A 1 87 ? 44.271 35.050 6.963 1.00 9.49 87 ARG A N 1
ATOM 648 C CA . ARG A 1 87 ? 44.609 35.551 5.632 1.00 11.36 87 ARG A CA 1
ATOM 649 C C . ARG A 1 87 ? 45.761 34.742 4.985 1.00 12.05 87 ARG A C 1
ATOM 650 O O . ARG A 1 87 ? 46.689 35.308 4.422 1.00 12.94 87 ARG A O 1
ATOM 658 N N . LEU A 1 88 ? 45.686 33.418 5.103 1.00 11.52 88 LEU A N 1
ATOM 659 C CA . LEU A 1 88 ? 46.652 32.505 4.487 1.00 11.38 88 LEU A CA 1
ATOM 660 C C . LEU A 1 88 ? 46.184 32.226 3.082 1.00 12.66 88 LEU A C 1
ATOM 661 O O . LEU A 1 88 ? 44.975 32.215 2.798 1.00 13.70 88 LEU A O 1
ATOM 666 N N . ARG A 1 89 ? 47.138 32.003 2.193 1.00 14.15 89 ARG A N 1
ATOM 667 C CA . ARG A 1 89 ? 46.813 31.661 0.824 1.00 14.88 89 ARG A CA 1
ATOM 668 C C . ARG A 1 89 ? 46.405 30.200 0.828 1.00 15.63 89 ARG A C 1
ATOM 669 O O . ARG A 1 89 ? 45.437 29.832 0.155 1.00 17.58 89 ARG A O 1
ATOM 677 N N . ILE A 1 90 ? 47.133 29.370 1.567 1.00 14.26 90 ILE A N 1
ATOM 678 C CA . ILE A 1 90 ? 46.772 27.968 1.638 1.00 16.60 90 ILE A CA 1
ATOM 679 C C . ILE A 1 90 ? 46.482 27.595 3.089 1.00 14.46 90 ILE A C 1
ATOM 680 O O . ILE A 1 90 ? 47.361 27.630 3.947 1.00 13.89 90 ILE A O 1
ATOM 685 N N . VAL A 1 91 ? 45.218 27.297 3.382 1.00 12.42 91 VAL A N 1
ATOM 686 C CA . VAL A 1 91 ? 44.819 26.883 4.728 1.00 12.04 91 VAL A CA 1
ATOM 687 C C . VAL A 1 91 ? 45.035 25.357 4.882 1.00 12.11 91 VAL A C 1
ATOM 688 O O . VAL A 1 91 ? 44.519 24.551 4.083 1.00 12.79 91 VAL A O 1
ATOM 692 N N . PRO A 1 92 ? 45.814 24.941 5.889 1.00 11.97 92 PRO A N 1
ATOM 693 C CA . PRO A 1 92 ? 46.059 23.505 6.075 1.00 11.64 92 PRO A CA 1
ATOM 694 C C . PRO A 1 92 ? 44.787 22.723 6.228 1.00 12.40 92 PRO A C 1
ATOM 695 O O . PRO A 1 92 ? 43.779 23.261 6.680 1.00 10.63 92 PRO A O 1
ATOM 699 N N . GLU A 1 93 ? 44.867 21.442 5.884 1.00 12.40 93 GLU A N 1
ATOM 700 C CA . GLU A 1 93 ? 43.778 20.537 6.151 1.00 13.54 93 GLU A CA 1
ATOM 701 C C . GLU A 1 93 ? 43.798 20.427 7.692 1.00 11.95 93 GLU A C 1
ATOM 702 O O . GLU A 1 93 ? 44.802 20.664 8.355 1.00 13.43 93 GLU A O 1
ATOM 708 N N . ILE A 1 94 ? 42.656 20.156 8.295 1.00 11.59 94 ILE A N 1
ATOM 709 C CA . ILE A 1 94 ? 42.635 19.995 9.727 1.00 8.84 94 ILE A CA 1
ATOM 710 C C . ILE A 1 94 ? 42.025 18.695 10.239 1.00 9.55 94 ILE A C 1
ATOM 711 O O . ILE A 1 94 ? 41.017 18.217 9.692 1.00 10.57 94 ILE A O 1
ATOM 716 N N . ARG A 1 95 ? 42.617 18.142 11.306 1.00 8.85 95 ARG A N 1
ATOM 717 C CA . ARG A 1 95 ? 42.071 16.955 11.964 1.00 9.64 95 ARG A CA 1
ATOM 718 C C . ARG A 1 95 ? 41.940 17.233 13.449 1.00 9.81 95 ARG A C 1
ATOM 719 O O . ARG A 1 95 ? 42.786 17.946 14.015 1.00 11.57 95 ARG A O 1
ATOM 727 N N . PHE A 1 96 ? 40.885 16.718 14.102 1.00 6.61 96 PHE A N 1
ATOM 728 C CA . PHE A 1 96 ? 40.750 16.978 15.535 1.00 7.52 96 PHE A CA 1
ATOM 729 C C . PHE A 1 96 ? 41.068 15.728 16.285 1.00 7.64 96 PHE A C 1
ATOM 730 O O . PHE A 1 96 ? 40.600 14.643 15.887 1.00 7.75 96 PHE A O 1
ATOM 738 N N . ILE A 1 97 ? 41.838 15.878 17.374 1.00 7.92 97 ILE A N 1
ATOM 739 C CA . ILE A 1 97 ? 42.206 14.739 18.201 1.00 8.54 97 ILE A CA 1
ATOM 740 C C . ILE A 1 97 ? 41.913 15.015 19.672 1.00 6.38 97 ILE A C 1
ATOM 741 O O . ILE A 1 97 ? 42.351 16.020 20.238 1.00 6.25 97 ILE A O 1
ATOM 746 N N . TYR A 1 98 ? 41.172 14.161 20.324 1.00 7.02 98 TYR A N 1
ATOM 747 C CA . TYR A 1 98 ? 40.904 14.430 21.726 1.00 9.64 98 TYR A CA 1
ATOM 748 C C . TYR A 1 98 ? 42.142 14.124 22.574 1.00 9.87 98 TYR A C 1
ATOM 749 O O . TYR A 1 98 ? 42.626 12.981 22.582 1.00 10.75 98 TYR A O 1
ATOM 758 N N . ASP A 1 99 ? 42.641 15.147 23.276 1.00 5.78 99 ASP A N 1
ATOM 759 C CA . ASP A 1 99 ? 43.831 15.072 24.095 1.00 6.79 99 ASP A CA 1
ATOM 760 C C . ASP A 1 99 ? 43.559 14.410 25.473 1.00 6.23 99 ASP A C 1
ATOM 761 O O . ASP A 1 99 ? 42.973 15.040 26.359 1.00 9.73 99 ASP A O 1
ATOM 766 N N . GLN A 1 100 ? 43.965 13.154 25.667 1.00 5.53 100 GLN A N 1
ATOM 767 C CA . GLN A 1 100 ? 43.726 12.527 26.971 1.00 6.87 100 GLN A CA 1
ATOM 768 C C . GLN A 1 100 ? 44.892 12.655 28.017 1.00 7.89 100 GLN A C 1
ATOM 769 O O . GLN A 1 100 ? 44.968 11.890 29.020 1.00 7.51 100 GLN A O 1
ATOM 775 N N . SER A 1 101 ? 45.720 13.687 27.807 1.00 8.32 101 SER A N 1
ATOM 776 C CA . SER A 1 101 ? 46.860 14.026 28.675 1.00 9.17 101 SER A CA 1
ATOM 777 C C . SER A 1 101 ? 46.338 14.312 30.093 1.00 10.02 101 SER A C 1
ATOM 778 O O . SER A 1 101 ? 45.223 14.748 30.270 1.00 7.24 101 SER A O 1
ATOM 781 N N . LEU A 1 102 ? 47.182 14.069 31.086 1.00 9.96 102 LEU A N 1
ATOM 782 C CA . LEU A 1 102 ? 46.843 14.227 32.472 1.00 14.13 102 LEU A CA 1
ATOM 783 C C . LEU A 1 102 ? 46.636 15.683 32.794 1.00 14.28 102 LEU A C 1
ATOM 784 O O . LEU A 1 102 ? 47.440 16.514 32.409 1.00 16.22 102 LEU A O 1
ATOM 789 N N . VAL A 1 103 ? 45.528 15.963 33.489 1.00 17.70 103 VAL A N 1
ATOM 790 C CA . VAL A 1 103 ? 45.139 17.304 33.885 1.00 20.13 103 VAL A CA 1
ATOM 791 C C . VAL A 1 103 ? 44.808 17.331 35.368 1.00 22.42 103 VAL A C 1
ATOM 792 O O . VAL A 1 103 ? 44.097 16.462 35.869 1.00 23.82 103 VAL A O 1
ATOM 796 N N . GLU A 1 104 ? 45.325 18.325 36.074 1.00 26.35 104 GLU A N 1
ATOM 797 C CA . GLU A 1 104 ? 44.999 18.454 37.483 1.00 30.05 104 GLU A CA 1
ATOM 798 C C . GLU A 1 104 ? 43.915 19.525 37.610 1.00 31.41 104 GLU A C 1
ATOM 799 O O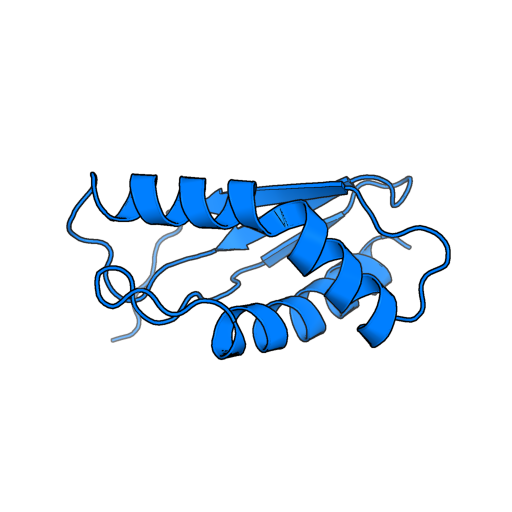 . GLU A 1 104 ? 42.752 19.215 37.882 1.00 31.31 104 GLU A O 1
ATOM 805 N N . GLY A 1 105 ? 44.280 20.776 37.348 1.00 33.22 105 GLY A N 1
ATOM 806 C CA . GLY A 1 105 ? 43.321 21.855 37.484 1.00 35.86 105 GLY A CA 1
ATOM 807 C C . GLY A 1 105 ? 43.383 22.227 38.952 1.00 38.43 105 GLY A C 1
ATOM 808 O O . GLY A 1 105 ? 44.027 23.214 39.363 1.00 38.80 105 GLY A O 1
ATOM 809 N N . MET A 1 106 ? 42.707 21.433 39.766 1.00 38.86 106 MET A N 1
ATOM 810 C CA . MET A 1 106 ? 42.769 21.684 41.192 1.00 39.09 106 MET A CA 1
ATOM 811 C C . MET A 1 106 ? 42.841 20.324 41.880 1.00 39.32 106 MET A C 1
ATOM 812 O O . MET A 1 106 ? 42.408 19.337 41.235 1.00 38.85 106 MET A O 1
#

B-factor: mean 16.62, std 8.41, range [3.64, 47.83]

Solvent-accessible surface area: 6990 Å² total; per-residue (Å²): 245,23,116,165,17,13,99,51,0,56,118,51,0,34,85,5,0,101,123,67,30,159,35,119,151,2,16,84,3,55,20,49,64,9,85,17,41,110,99,59,30,122,0,58,0,37,0,35,6,115,87,88,156,50,138,150,4,32,76,96,5,27,118,37,3,105,178,35,15,94,121,3,65,64,25,0,14,165,49,32,218,58,224,97,23,1,92,21,133,25,48,43,28,171,77,168,111,145,80,216

Secondary structure (DSSP, 8-state):
-HHHHHHHHHHHHHHHHHHH---TTT--EEEEEEEE-TTS-EEEEEEEES--S-HHHHHHHHHHHHHTHHHHHHHHHHHH--SSPPEEEEEE--------

Organism: Haemophilus influenzae (strain ATCC 51907 / DSM 11121 / KW20 / Rd) (NCBI:txid71421)

CATH classification: 3.30.300.20

Radius of gyration: 13.36 Å; Cα contacts (8 Å, |Δi|>4): 148; chains: 1; bounding box: 33×27×40 Å

InterPro domains:
  IPR000238 Ribosome-binding factor A [MF_00003] (6-112)
  IPR000238 Ribosome-binding factor A [PF02033] (7-111)
  IPR000238 Ribosome-binding factor A [PTHR33515] (4-125)
  IPR000238 Ribosome-binding factor A [TIGR00082] (1-117)
  IPR015946 K homology domain-like, alpha/beta [G3DSA:3.30.300.20] (4-120)
  IPR020053 Ribosome-binding factor A, conserved site [PS01319] (78-99)
  IPR023799 Ribosome-binding factor A domain superfamily [SSF89919] (2-106)

Sequence (100 aa):
RSDRVAQEIQKEIAVILQREVKDPRIGMVTVVSDVEVSSDLSYAKIFVTFLFDHDEMMAIEQGMKGLEKASPYIRSLLGKAMRLRIVPEIRFIYDQSLVEGM

Nearest PDB structures (foldseek):
  1jos-assembly1_A  TM=1.010E+00  e=2.224E-21  Haemophilus influenzae
  7afq-assembly1_V  TM=9.178E-01  e=5.089E-12  Escherichia coli O26:H11
  7nav-assembly1_V  TM=8.873E-01  e=3.838E-11  Escherichia coli K-12
  8bxa-assembly1_A  TM=9.204E-01  e=9.727E-10  Staphylococcus aureus subsp. aureus NCTC 8325
  1kkg-assembly1_A  TM=7.282E-01  e=1.806E-10  Escherichia coli